Protein AF-A0A1T5J3M2-F1 (afdb_monomer_lite)

Radius of gyration: 38.55 Å; chains: 1; bounding box: 74×63×92 Å

Secondary structure (DSSP, 8-state):
----HHHHHHHHHHHHHHHHHH-----TT-TTHHHHHHHHHHHHHHHHHHHHHHHHHHHHHHHHS-SS---SSTTHHHHHHHHHHHHHHHHHHHHHHHHHHHHHHHHHHHHHHHHHHHHHHHHHHHHHHHH-EE-TTSEEEEEEES--GGGGTT-SSEEEEETTEEEEEEEE-

Sequence (173 aa):
MTMTDKERLELRTYCASLLKQYGFQFNTTDPVLPAIYIIHREMQQCNETNRMIAQRIDEATSRIRPKVFHFNREGEAWKFQLAIAMKWILCGGLIMVAISIGIWYWSIFSDVDRAQTIINTHDNLSQMAAHAKRNRDGSYFIDLSEARGDSVQHFREYVRIDKKTIRIFLGRD

Structure (mmCIF, N/CA/C/O backbone):
data_AF-A0A1T5J3M2-F1
#
_entry.id   AF-A0A1T5J3M2-F1
#
loop_
_atom_site.group_PDB
_atom_site.id
_atom_site.type_symbol
_atom_site.label_atom_id
_atom_site.label_alt_id
_atom_site.label_comp_id
_atom_site.label_asym_id
_atom_site.label_entity_id
_atom_site.label_seq_id
_atom_site.pdbx_PDB_ins_code
_atom_site.Cartn_x
_atom_site.Cartn_y
_atom_site.Cartn_z
_atom_site.occupancy
_atom_site.B_iso_or_equiv
_atom_site.auth_seq_id
_atom_site.auth_comp_id
_atom_site.auth_asym_id
_atom_site.auth_atom_id
_atom_site.pdbx_PDB_model_num
ATOM 1 N N . MET A 1 1 ? -24.084 -37.068 -0.287 1.00 46.41 1 MET A N 1
ATOM 2 C CA . MET A 1 1 ? -24.417 -36.391 0.984 1.00 46.41 1 MET A CA 1
ATOM 3 C C . MET A 1 1 ? -25.877 -35.964 0.890 1.00 46.41 1 MET A C 1
ATOM 5 O O . MET A 1 1 ? -26.200 -35.144 0.042 1.00 46.41 1 MET A O 1
ATOM 9 N N . THR A 1 2 ? -26.785 -36.623 1.607 1.00 56.62 2 THR A N 1
ATOM 10 C CA . THR A 1 2 ? -28.235 -36.365 1.538 1.00 56.62 2 THR A CA 1
ATOM 11 C C . THR A 1 2 ? -28.600 -35.198 2.456 1.00 56.62 2 THR A C 1
ATOM 13 O O . THR A 1 2 ? -28.463 -35.326 3.667 1.00 56.62 2 THR A O 1
ATOM 16 N N . MET A 1 3 ? -29.036 -34.071 1.878 1.00 66.56 3 MET A N 1
ATOM 17 C CA . MET A 1 3 ? -29.553 -32.901 2.611 1.00 66.56 3 MET A CA 1
ATOM 18 C C . MET A 1 3 ? -30.713 -33.279 3.538 1.00 66.56 3 MET A C 1
ATOM 20 O O . MET A 1 3 ? -31.580 -34.068 3.151 1.00 66.56 3 MET A O 1
ATOM 24 N N . THR A 1 4 ? -30.751 -32.667 4.720 1.00 80.38 4 THR A N 1
ATOM 25 C CA . THR A 1 4 ? -31.850 -32.809 5.684 1.00 80.38 4 THR A CA 1
ATOM 26 C C . THR A 1 4 ? -33.101 -32.052 5.222 1.00 80.38 4 THR A C 1
ATOM 28 O O . THR A 1 4 ? -33.027 -31.105 4.436 1.00 80.38 4 THR A O 1
ATOM 31 N N . ASP A 1 5 ? -34.280 -32.436 5.721 1.00 78.50 5 ASP A N 1
ATOM 32 C CA . ASP A 1 5 ? -35.540 -31.781 5.331 1.00 78.50 5 ASP A CA 1
ATOM 33 C C . ASP A 1 5 ? -35.606 -30.300 5.743 1.00 78.50 5 ASP A C 1
ATOM 35 O O . ASP A 1 5 ? -36.238 -29.495 5.056 1.00 78.50 5 ASP A O 1
ATOM 39 N N . LYS A 1 6 ? -34.888 -29.916 6.808 1.00 80.75 6 LYS A N 1
ATOM 40 C CA . LYS A 1 6 ? -34.733 -28.512 7.219 1.00 80.75 6 LYS A CA 1
ATOM 41 C C . LYS A 1 6 ? -33.932 -27.713 6.191 1.00 80.75 6 LYS A C 1
ATOM 43 O O . LYS A 1 6 ? -34.398 -26.678 5.727 1.00 80.75 6 LYS A O 1
ATOM 48 N N . GLU A 1 7 ? -32.789 -28.237 5.756 1.00 74.00 7 GLU A N 1
ATOM 49 C CA . GLU A 1 7 ? -31.938 -27.581 4.754 1.00 74.00 7 GLU A CA 1
ATOM 50 C C . GLU A 1 7 ? -32.646 -27.440 3.402 1.00 74.00 7 GLU A C 1
ATOM 52 O O . GLU A 1 7 ? -32.476 -26.438 2.714 1.00 74.00 7 GLU A O 1
ATOM 57 N N . ARG A 1 8 ? -33.502 -28.401 3.023 1.00 74.62 8 ARG A N 1
ATOM 58 C CA . ARG A 1 8 ? -34.322 -28.299 1.801 1.00 74.62 8 ARG A CA 1
ATOM 59 C C . ARG A 1 8 ? -35.348 -27.169 1.873 1.00 74.62 8 ARG A C 1
ATOM 61 O O . ARG A 1 8 ? -35.592 -26.502 0.866 1.00 74.62 8 ARG A O 1
ATOM 68 N N . LEU A 1 9 ? -35.968 -26.964 3.035 1.00 81.56 9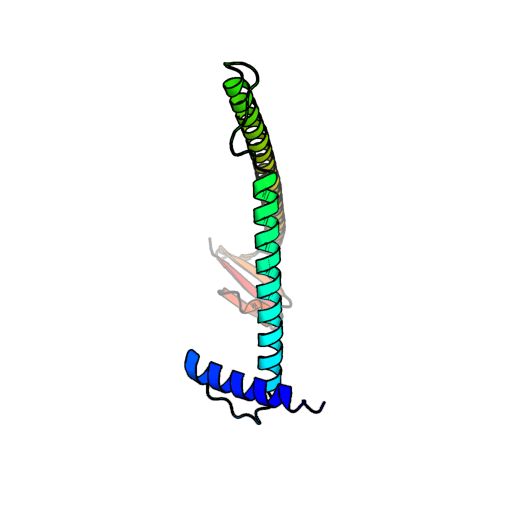 LEU A N 1
ATOM 69 C CA . LEU A 1 9 ? -36.918 -25.872 3.251 1.00 81.56 9 LEU A CA 1
ATOM 70 C C . LEU A 1 9 ? -36.211 -24.510 3.216 1.00 81.56 9 LEU A C 1
ATOM 72 O O . LEU A 1 9 ? -36.698 -23.571 2.580 1.00 81.56 9 LEU A O 1
ATOM 76 N N . GLU A 1 10 ? -35.043 -24.417 3.844 1.00 81.31 10 GLU A N 1
ATOM 77 C CA . GLU A 1 10 ? -34.218 -23.208 3.825 1.00 81.31 10 GLU A CA 1
ATOM 78 C C . GLU A 1 10 ? -33.724 -22.883 2.409 1.00 81.31 10 GLU A C 1
ATOM 80 O O . GLU A 1 10 ? -33.848 -21.742 1.969 1.00 81.31 10 GLU A O 1
ATOM 85 N N . LEU A 1 11 ? -33.282 -23.888 1.643 1.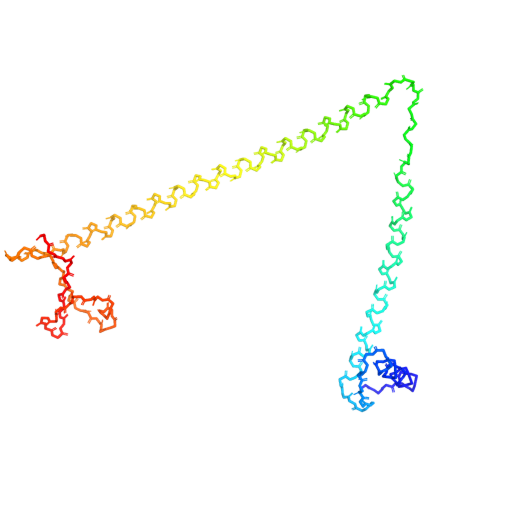00 79.12 11 LEU A N 1
ATOM 86 C CA . LEU A 1 11 ? -32.872 -23.729 0.245 1.00 79.12 11 LEU A CA 1
ATOM 87 C C . LEU A 1 11 ? -34.015 -23.183 -0.625 1.00 79.12 11 LEU A C 1
ATOM 89 O O . LEU A 1 11 ? -33.813 -22.271 -1.426 1.00 79.12 11 LEU A O 1
ATOM 93 N N . ARG A 1 12 ? -35.236 -23.708 -0.454 1.00 78.44 12 ARG A N 1
ATOM 94 C CA . ARG A 1 12 ? -36.432 -23.210 -1.158 1.00 78.44 12 ARG A CA 1
ATOM 95 C C . ARG A 1 12 ? -36.735 -21.758 -0.803 1.00 78.44 12 ARG A C 1
ATOM 97 O O . ARG A 1 12 ? -37.051 -20.962 -1.685 1.00 78.44 12 ARG A O 1
ATOM 104 N N . THR A 1 13 ? -36.602 -21.410 0.472 1.00 81.44 13 THR A N 1
ATOM 105 C CA . THR A 1 13 ? -36.805 -20.041 0.961 1.00 81.44 13 THR A CA 1
ATOM 106 C C . THR A 1 13 ? -35.743 -19.095 0.394 1.00 81.44 13 THR A C 1
ATOM 108 O O . THR A 1 13 ? -36.067 -17.995 -0.052 1.00 81.44 13 THR A O 1
ATOM 111 N N . TYR A 1 14 ? -34.492 -19.549 0.314 1.00 79.56 14 TYR A N 1
ATOM 112 C CA . TYR A 1 14 ? -33.395 -18.817 -0.310 1.00 79.56 14 TYR A CA 1
ATOM 113 C C . TYR A 1 14 ? -33.635 -18.578 -1.808 1.00 79.56 14 TYR A C 1
ATOM 115 O O . TYR A 1 14 ? -33.488 -17.451 -2.277 1.00 79.56 14 TYR A O 1
ATOM 123 N N . CYS A 1 15 ? -34.114 -19.583 -2.550 1.00 75.00 15 CYS A N 1
ATOM 124 C CA . CYS A 1 15 ? -34.497 -19.423 -3.959 1.00 75.00 15 CYS A CA 1
ATOM 125 C C . CYS A 1 15 ? -35.607 -18.385 -4.146 1.00 75.00 15 CYS A C 1
ATOM 127 O O . CYS A 1 15 ? -35.523 -17.539 -5.034 1.00 75.00 15 CYS A O 1
ATOM 129 N N . ALA A 1 16 ? -36.637 -18.427 -3.295 1.00 79.50 16 ALA A N 1
ATOM 130 C CA . ALA A 1 16 ? -37.721 -17.449 -3.324 1.00 79.50 16 ALA A CA 1
ATOM 131 C C . ALA A 1 16 ? -37.215 -16.027 -3.018 1.00 79.50 16 ALA A C 1
ATOM 133 O O . ALA A 1 16 ? -37.666 -15.062 -3.635 1.00 79.50 16 ALA A O 1
ATOM 134 N N . SER A 1 17 ? -36.243 -15.894 -2.108 1.00 81.56 17 SER A N 1
ATOM 135 C CA . SER A 1 17 ? -35.578 -14.621 -1.811 1.00 81.56 17 SER A CA 1
ATOM 136 C C . SER A 1 17 ? -34.776 -14.096 -3.003 1.00 81.56 17 SER A C 1
ATOM 138 O O . SER A 1 17 ? -34.913 -12.926 -3.356 1.00 81.56 17 SER A O 1
ATOM 140 N N . LEU A 1 18 ? -33.981 -14.952 -3.653 1.00 79.00 18 LEU A N 1
ATOM 141 C CA . LEU A 1 18 ? -33.198 -14.587 -4.836 1.00 79.00 18 LEU A CA 1
ATOM 142 C C . LEU A 1 18 ? -34.088 -14.124 -5.993 1.00 79.00 18 LEU A C 1
ATOM 144 O O . LEU A 1 18 ? -33.790 -13.112 -6.628 1.00 79.00 18 LEU A O 1
ATOM 148 N N . LEU A 1 19 ? -35.214 -14.807 -6.209 1.00 79.38 19 LEU A N 1
ATOM 149 C CA . LEU A 1 19 ? -36.203 -14.408 -7.205 1.00 79.38 19 LEU A CA 1
ATOM 150 C C . LEU A 1 19 ? -36.809 -13.040 -6.874 1.00 79.38 19 LEU A C 1
ATOM 152 O O . LEU A 1 19 ? -36.886 -12.172 -7.738 1.00 79.38 19 LEU A O 1
ATOM 156 N N . LYS A 1 20 ? -37.207 -12.824 -5.615 1.00 80.81 20 LYS A N 1
ATOM 157 C CA . LYS A 1 20 ? -37.847 -11.575 -5.181 1.00 80.81 20 LYS A CA 1
ATOM 158 C C . LYS A 1 20 ? -36.901 -10.371 -5.219 1.00 80.81 20 LYS A C 1
ATOM 160 O O . LYS A 1 20 ? -37.341 -9.276 -5.550 1.00 80.81 20 LYS A O 1
ATOM 165 N N . GLN A 1 21 ? -35.642 -10.548 -4.822 1.00 81.88 21 GLN A N 1
ATOM 166 C CA . GLN A 1 21 ? -34.689 -9.443 -4.666 1.00 81.88 21 GLN A CA 1
ATOM 167 C C . GLN A 1 21 ? -33.886 -9.155 -5.935 1.00 81.88 21 GLN A C 1
ATOM 169 O O . GLN A 1 21 ? -33.582 -7.997 -6.204 1.00 81.88 21 GLN A O 1
ATOM 174 N N . TYR A 1 22 ? -33.547 -10.189 -6.706 1.00 80.69 22 TYR A N 1
ATOM 175 C CA . TYR A 1 22 ? -32.607 -10.079 -7.823 1.00 80.69 22 TYR A CA 1
ATOM 176 C C . TYR A 1 22 ? -33.175 -10.588 -9.154 1.00 80.69 22 TYR A C 1
ATOM 178 O O . TYR A 1 22 ? -32.506 -10.485 -10.176 1.00 80.69 22 TYR A O 1
ATOM 186 N N . GLY A 1 23 ? -34.395 -11.139 -9.165 1.00 77.81 23 GLY A N 1
ATOM 187 C CA . GLY A 1 23 ? -35.027 -11.670 -10.376 1.00 77.81 23 GLY A CA 1
ATOM 188 C C . GLY A 1 23 ? -34.444 -13.001 -10.863 1.00 77.81 23 GLY A C 1
ATOM 189 O O . GLY A 1 23 ? -34.791 -13.449 -11.953 1.00 77.81 23 GLY A O 1
ATOM 190 N N . PHE A 1 24 ? -33.575 -13.653 -10.083 1.00 79.56 24 PHE A N 1
ATOM 191 C CA . PHE A 1 24 ? -32.989 -14.936 -10.469 1.00 79.56 24 PHE A CA 1
ATOM 192 C C . PHE A 1 24 ? -33.939 -16.095 -10.172 1.00 79.56 24 PHE A C 1
ATOM 194 O O . PHE A 1 24 ? -34.315 -16.330 -9.023 1.00 79.56 24 PHE A O 1
ATOM 201 N N . GLN A 1 25 ? -34.285 -16.860 -11.207 1.00 75.88 25 GLN A N 1
ATOM 202 C CA . GLN A 1 25 ? -35.076 -18.077 -11.076 1.00 75.88 25 GLN A CA 1
ATOM 203 C C . GLN A 1 25 ? -34.168 -19.303 -11.180 1.00 75.88 25 GLN A C 1
ATOM 205 O O . GLN A 1 25 ? -33.686 -19.641 -12.257 1.00 75.88 25 GLN A O 1
ATOM 210 N N . PHE A 1 26 ? -33.969 -19.988 -10.056 1.00 73.12 26 PHE A N 1
ATOM 211 C CA . PHE A 1 26 ? -33.267 -21.269 -10.012 1.00 73.12 26 PHE A CA 1
ATOM 212 C C . PHE A 1 26 ? -34.259 -22.415 -9.841 1.00 73.12 26 PHE A C 1
ATOM 214 O O . PHE A 1 26 ? -35.227 -22.310 -9.085 1.00 73.12 26 PHE A O 1
ATOM 221 N N . ASN A 1 27 ? -34.007 -23.530 -10.526 1.00 70.62 27 ASN A N 1
ATOM 222 C CA . ASN A 1 27 ? -34.734 -24.764 -10.264 1.00 70.62 27 ASN A CA 1
ATOM 223 C C . ASN A 1 27 ? -34.164 -25.419 -8.996 1.00 70.62 27 ASN A C 1
ATOM 225 O O . ASN A 1 27 ? -32.954 -25.523 -8.829 1.00 70.62 27 ASN A O 1
ATOM 229 N N . THR A 1 28 ? -35.027 -25.908 -8.107 1.00 66.62 28 THR A N 1
ATOM 230 C CA . THR A 1 28 ? -34.619 -26.563 -6.852 1.00 66.62 28 THR A CA 1
ATOM 231 C C . THR A 1 28 ? -33.814 -27.854 -7.042 1.00 66.62 28 THR A C 1
ATOM 233 O O . THR A 1 28 ? -33.243 -28.356 -6.079 1.00 66.62 28 THR A O 1
ATOM 236 N N . THR A 1 29 ? -33.775 -28.404 -8.259 1.00 70.81 29 THR A N 1
ATOM 237 C CA . THR A 1 29 ? -32.957 -29.570 -8.635 1.00 70.81 29 THR A CA 1
ATOM 238 C C . THR A 1 29 ? -31.625 -29.196 -9.285 1.00 70.81 29 THR A C 1
ATOM 240 O O . THR A 1 29 ? -30.894 -30.088 -9.711 1.00 70.81 29 THR A O 1
ATOM 243 N N . ASP A 1 30 ? -31.317 -27.904 -9.413 1.00 74.12 30 ASP A N 1
ATOM 244 C CA . ASP A 1 30 ? -30.066 -27.443 -10.006 1.00 74.12 30 ASP A CA 1
ATOM 245 C C . ASP A 1 30 ? -28.873 -27.851 -9.116 1.00 74.12 30 ASP A C 1
ATOM 247 O O . ASP A 1 30 ? -28.868 -27.537 -7.919 1.00 74.12 30 ASP A O 1
ATOM 251 N N . PRO A 1 31 ? -27.858 -28.552 -9.659 1.00 75.88 31 PRO A N 1
ATOM 252 C CA . PRO A 1 31 ? -26.703 -29.006 -8.886 1.00 75.88 31 PRO A CA 1
ATOM 253 C C . PRO A 1 31 ? -25.855 -27.862 -8.308 1.00 75.88 31 PRO A C 1
ATOM 255 O O . PRO A 1 31 ? -25.111 -28.087 -7.354 1.00 75.88 31 PRO A O 1
ATOM 258 N N . VAL A 1 32 ? -25.956 -26.644 -8.848 1.00 77.50 32 VAL A N 1
ATOM 259 C CA . VAL A 1 32 ? -25.162 -25.483 -8.411 1.00 77.50 32 VAL A CA 1
ATOM 260 C C . VAL A 1 32 ? -25.790 -24.791 -7.193 1.00 77.50 32 VAL A C 1
ATOM 262 O O . VAL A 1 32 ? -25.096 -24.196 -6.365 1.00 77.50 32 VAL A O 1
ATOM 265 N N . LEU A 1 33 ? -27.107 -24.908 -7.033 1.00 77.56 33 LEU A N 1
ATOM 266 C CA . LEU A 1 33 ? -27.882 -24.183 -6.032 1.00 77.56 33 LEU A CA 1
ATOM 267 C C . LEU A 1 33 ? -27.503 -24.515 -4.567 1.00 77.56 33 LEU A C 1
ATOM 269 O O . LEU A 1 33 ? -27.368 -23.576 -3.776 1.00 77.56 33 LEU A O 1
ATOM 273 N N . PRO A 1 34 ? -27.255 -25.784 -4.175 1.00 76.38 34 PRO A N 1
ATOM 274 C CA . PRO A 1 34 ? -26.749 -26.111 -2.840 1.00 76.38 34 PRO A CA 1
ATOM 275 C C . PRO A 1 34 ? -25.409 -25.443 -2.514 1.00 76.38 34 PRO A C 1
ATOM 277 O O . PRO A 1 34 ? -25.213 -24.979 -1.394 1.00 76.38 34 PRO A O 1
ATOM 280 N N . ALA A 1 35 ? -24.495 -25.365 -3.487 1.00 78.75 35 ALA A N 1
ATOM 281 C CA . ALA A 1 35 ? -23.184 -24.750 -3.291 1.00 78.75 35 ALA A CA 1
ATOM 282 C C . ALA A 1 35 ? -23.304 -23.234 -3.081 1.00 78.75 35 ALA A C 1
ATOM 284 O O . ALA A 1 35 ? -22.704 -22.693 -2.153 1.00 78.75 35 ALA A O 1
ATOM 285 N N . ILE A 1 36 ? -24.138 -22.560 -3.882 1.00 79.69 36 ILE A N 1
ATOM 286 C CA . ILE A 1 36 ? -24.413 -21.123 -3.730 1.00 79.69 36 ILE A CA 1
ATOM 287 C C . ILE A 1 36 ? -25.043 -20.831 -2.362 1.00 79.69 36 ILE A C 1
ATOM 289 O O . ILE A 1 36 ? -24.640 -19.881 -1.693 1.00 79.69 36 ILE A O 1
ATOM 293 N N . TYR A 1 37 ? -25.987 -21.662 -1.911 1.00 80.25 37 TYR A N 1
ATOM 294 C CA . TYR A 1 37 ? -26.609 -21.514 -0.594 1.00 80.25 37 TYR A CA 1
ATOM 295 C C . TYR A 1 37 ? -25.602 -21.643 0.555 1.00 80.25 37 TYR A C 1
ATOM 297 O O . TYR A 1 37 ? -25.602 -20.813 1.463 1.00 80.25 37 TYR A O 1
ATOM 305 N N . ILE A 1 38 ? -24.709 -22.637 0.499 1.00 81.12 38 ILE A N 1
ATOM 306 C CA . ILE A 1 38 ? -23.662 -22.822 1.516 1.00 81.12 38 ILE A CA 1
ATOM 307 C C . ILE A 1 38 ? -22.733 -21.604 1.552 1.00 81.12 38 ILE A C 1
ATOM 309 O O . ILE A 1 38 ? -22.492 -21.061 2.627 1.00 81.12 38 ILE A O 1
ATOM 313 N N . ILE A 1 39 ? -22.272 -21.129 0.390 1.00 80.00 39 ILE A N 1
ATOM 314 C CA . ILE A 1 39 ? -21.418 -19.936 0.295 1.00 80.00 39 ILE A CA 1
ATOM 315 C C . ILE A 1 39 ? -22.133 -18.714 0.878 1.00 80.00 39 ILE A C 1
ATOM 317 O O . ILE A 1 39 ? -21.541 -17.959 1.646 1.00 80.00 39 ILE A O 1
ATOM 321 N N . HIS A 1 40 ? -23.412 -18.523 0.552 1.00 81.88 40 HIS A N 1
ATOM 322 C CA . HIS A 1 40 ? -24.191 -17.406 1.073 1.00 81.88 40 HIS A CA 1
ATOM 323 C C . HIS A 1 40 ? -24.339 -17.461 2.598 1.00 81.88 40 HIS A C 1
ATOM 325 O O . HIS A 1 40 ? -24.154 -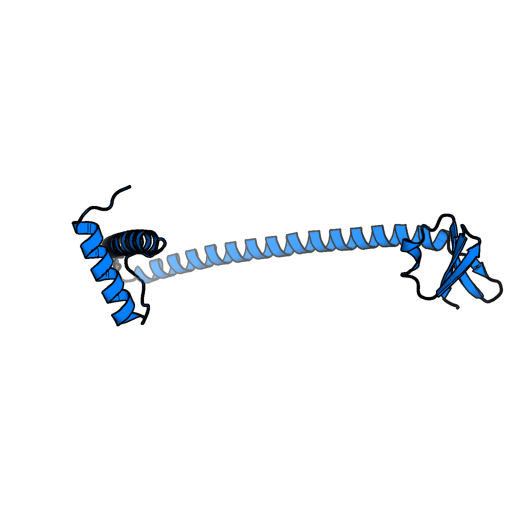16.442 3.264 1.00 81.88 40 HIS A O 1
ATOM 331 N N . ARG A 1 41 ? -24.626 -18.643 3.153 1.00 83.12 41 ARG A N 1
ATOM 332 C CA . ARG A 1 41 ? -24.758 -18.851 4.599 1.00 83.12 41 ARG A CA 1
ATOM 333 C C . ARG A 1 41 ? -23.449 -18.554 5.333 1.00 83.12 41 ARG A C 1
ATOM 335 O O . ARG A 1 41 ? -23.455 -17.811 6.311 1.00 83.12 41 ARG A O 1
ATOM 342 N N . GLU A 1 42 ? -22.329 -19.072 4.832 1.00 82.62 42 GLU A N 1
ATOM 343 C CA . GLU A 1 42 ? -20.994 -18.794 5.385 1.00 82.62 42 GLU A CA 1
ATOM 344 C C . GLU A 1 42 ? -20.648 -17.301 5.295 1.00 82.62 42 GLU A C 1
ATOM 346 O O . GLU A 1 42 ? -20.129 -16.708 6.241 1.00 82.62 42 GLU A O 1
ATOM 351 N N . MET A 1 43 ? -20.999 -16.649 4.183 1.00 80.81 43 MET A N 1
ATOM 352 C CA . MET A 1 43 ? -20.773 -15.216 4.003 1.00 80.81 43 MET A CA 1
ATOM 353 C C . MET A 1 43 ? -21.611 -14.369 4.972 1.00 80.81 43 MET A C 1
ATOM 355 O O . MET A 1 43 ? -21.105 -13.386 5.514 1.00 80.81 43 MET A O 1
ATOM 359 N N . GLN A 1 44 ? -22.868 -14.745 5.231 1.00 83.75 44 GLN A N 1
ATOM 360 C CA . GLN A 1 44 ? -23.705 -14.085 6.238 1.00 83.75 44 GLN A CA 1
ATOM 361 C C . GLN A 1 44 ? -23.112 -14.232 7.641 1.00 83.75 44 GLN A C 1
ATOM 363 O O . GLN A 1 44 ? -22.933 -13.228 8.331 1.00 83.75 44 GLN A O 1
ATOM 368 N N . GLN A 1 45 ? -22.717 -15.446 8.027 1.00 86.00 45 GLN A N 1
ATOM 369 C CA . GLN A 1 45 ? -22.100 -15.705 9.327 1.00 86.00 45 GLN A CA 1
ATOM 370 C C . GLN A 1 45 ? -20.774 -14.942 9.500 1.00 86.00 45 GLN A C 1
ATOM 372 O O . GLN A 1 45 ? -20.499 -14.376 10.564 1.00 86.00 45 GLN A O 1
ATOM 377 N N . CYS A 1 46 ? -19.961 -14.863 8.443 1.00 84.62 46 CYS A N 1
ATOM 378 C CA . CYS A 1 46 ? -18.730 -14.077 8.434 1.00 84.62 46 CYS A CA 1
ATOM 379 C C . CYS A 1 46 ? -19.016 -12.575 8.594 1.00 84.62 46 CYS A C 1
ATOM 381 O O . CYS A 1 46 ? -18.379 -11.908 9.411 1.00 84.62 46 CYS A O 1
ATOM 383 N N . ASN A 1 47 ? -20.014 -12.042 7.885 1.00 85.31 47 ASN A N 1
ATOM 384 C CA . ASN A 1 47 ? -20.407 -10.636 7.997 1.00 85.31 47 ASN A CA 1
ATOM 385 C C . ASN A 1 47 ? -20.921 -10.278 9.397 1.00 85.31 47 ASN A C 1
ATOM 387 O O . ASN A 1 47 ? -20.554 -9.232 9.934 1.00 85.31 47 ASN A O 1
ATOM 391 N N . GLU A 1 48 ? -21.731 -11.138 10.015 1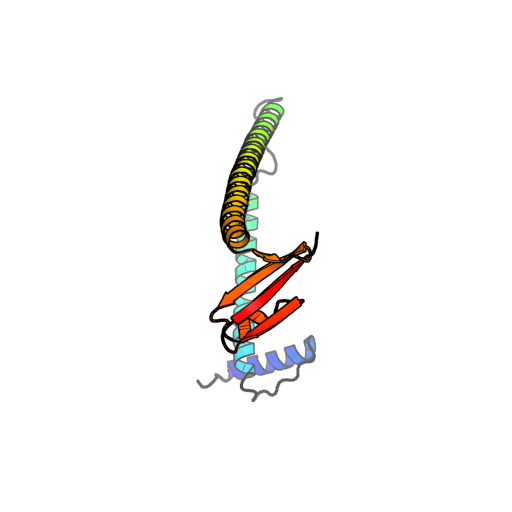.00 87.50 48 GLU A N 1
ATOM 392 C CA . GLU A 1 48 ? -22.191 -10.947 11.395 1.00 87.50 48 GLU A CA 1
ATOM 393 C C . GLU A 1 48 ? -21.026 -10.963 12.386 1.00 87.50 48 GLU A C 1
ATOM 395 O O . GLU A 1 48 ? -20.926 -10.091 13.253 1.00 87.50 48 GLU A O 1
ATOM 400 N N . THR A 1 49 ? -20.093 -11.900 12.209 1.00 83.12 49 THR A N 1
ATOM 401 C CA . THR A 1 49 ? -18.880 -11.994 13.029 1.00 83.12 49 THR A CA 1
ATOM 402 C C . THR A 1 49 ? -18.018 -10.740 12.892 1.00 83.12 49 THR A C 1
ATOM 404 O O . THR A 1 49 ? -17.626 -10.145 13.896 1.00 83.12 49 THR A O 1
ATOM 407 N N . ASN A 1 50 ? -17.790 -10.271 11.665 1.00 82.94 50 ASN A N 1
ATOM 408 C CA . ASN A 1 50 ? -17.037 -9.047 11.400 1.00 82.94 50 ASN A CA 1
ATOM 409 C C . ASN A 1 50 ? -17.712 -7.818 12.013 1.00 82.94 50 ASN A C 1
ATOM 411 O O . ASN A 1 50 ? -17.032 -6.963 12.579 1.00 82.94 50 ASN A O 1
ATOM 415 N N . ARG A 1 51 ? -19.046 -7.740 11.965 1.00 86.81 51 ARG A N 1
ATOM 416 C CA . ARG A 1 51 ? -19.800 -6.650 12.594 1.00 86.81 51 ARG A CA 1
ATOM 417 C C . ARG A 1 51 ? -19.648 -6.659 14.115 1.00 86.81 51 ARG A C 1
ATOM 419 O O . ARG A 1 51 ? -19.442 -5.599 14.701 1.00 86.81 51 ARG A O 1
ATOM 426 N N . MET A 1 52 ? -19.687 -7.832 14.745 1.00 88.31 52 MET A N 1
ATOM 427 C CA . MET A 1 52 ? -19.434 -7.969 16.184 1.00 88.31 52 MET A CA 1
ATOM 428 C C . MET A 1 52 ? -17.995 -7.592 16.558 1.00 88.31 52 MET A C 1
ATOM 430 O O . MET A 1 52 ? -17.777 -6.923 17.568 1.00 88.31 52 MET A O 1
ATOM 434 N N . ILE A 1 53 ? -17.009 -7.982 15.745 1.00 85.75 53 ILE A N 1
ATOM 435 C CA . ILE A 1 53 ? -15.604 -7.602 15.950 1.00 85.75 53 ILE A CA 1
ATOM 436 C C . ILE A 1 53 ? -15.443 -6.084 15.834 1.00 85.75 53 ILE A C 1
ATOM 438 O O . ILE A 1 53 ? -14.858 -5.472 16.725 1.00 85.75 53 ILE A O 1
ATOM 442 N N . ALA A 1 54 ? -16.004 -5.466 14.793 1.00 84.38 54 ALA A N 1
ATOM 443 C CA . ALA A 1 54 ? -15.958 -4.019 14.599 1.00 84.38 54 ALA A CA 1
ATOM 444 C C . ALA A 1 54 ? -16.579 -3.267 15.786 1.00 84.38 54 ALA A C 1
ATOM 446 O O . ALA A 1 54 ? -15.965 -2.346 16.313 1.00 84.38 54 ALA A O 1
ATOM 447 N N . GLN A 1 55 ? -17.735 -3.719 16.284 1.00 87.94 55 GLN A N 1
ATOM 448 C CA . GLN A 1 55 ? -18.366 -3.141 17.475 1.00 87.94 55 GLN A CA 1
ATOM 449 C C . GLN A 1 55 ? -17.482 -3.249 18.722 1.00 87.94 55 GLN A C 1
ATOM 451 O O . GLN A 1 55 ? -17.359 -2.281 19.469 1.00 87.94 55 GLN A O 1
ATOM 456 N N . ARG A 1 56 ? -16.825 -4.396 18.943 1.00 83.94 56 ARG A N 1
ATOM 457 C CA . ARG A 1 56 ? -15.893 -4.562 20.071 1.00 83.94 56 ARG A CA 1
ATOM 458 C C . ARG A 1 56 ? -14.653 -3.683 19.934 1.00 83.94 56 ARG A C 1
ATOM 460 O O . ARG A 1 56 ? -14.174 -3.160 20.937 1.00 83.94 56 ARG A O 1
ATOM 467 N N . ILE A 1 57 ? -14.138 -3.515 18.716 1.00 83.69 57 ILE A N 1
ATOM 468 C CA . ILE A 1 57 ? -13.017 -2.611 18.435 1.00 83.69 57 ILE A CA 1
ATOM 469 C C . ILE A 1 57 ? -13.431 -1.164 18.698 1.00 83.69 57 ILE A C 1
ATOM 471 O O . ILE A 1 57 ? -12.687 -0.447 19.363 1.00 83.69 57 ILE A O 1
ATOM 475 N N . ASP A 1 58 ? -14.608 -0.738 18.245 1.00 81.81 58 ASP A N 1
ATOM 476 C CA . ASP A 1 58 ? -15.122 0.611 18.495 1.00 81.81 58 ASP A CA 1
ATOM 477 C C . ASP A 1 58 ? -15.327 0.863 19.991 1.00 81.81 58 ASP A C 1
ATOM 479 O O . ASP A 1 58 ? -14.904 1.898 20.513 1.00 81.81 58 ASP A O 1
ATOM 483 N N . GLU A 1 59 ? -15.894 -0.104 20.715 1.00 84.69 59 GLU A N 1
ATOM 484 C CA . GLU A 1 59 ? -16.080 0.001 22.160 1.00 84.69 59 GLU A CA 1
ATOM 485 C C . GLU A 1 59 ? -14.731 0.082 22.893 1.00 84.69 59 GLU A C 1
ATOM 487 O O . GLU A 1 59 ? -14.524 0.979 23.715 1.00 84.69 59 GLU A O 1
ATOM 492 N N . ALA A 1 60 ? -13.768 -0.779 22.556 1.00 80.44 60 ALA A N 1
ATOM 493 C CA . ALA A 1 60 ? -12.421 -0.735 23.125 1.00 80.44 60 ALA A CA 1
ATOM 494 C C . ALA A 1 60 ? -11.700 0.583 22.795 1.00 80.44 60 ALA A C 1
ATOM 496 O O . ALA A 1 60 ? -11.106 1.213 23.671 1.00 80.44 60 ALA A O 1
ATOM 497 N N . THR A 1 61 ? -11.810 1.057 21.555 1.00 75.69 61 THR A N 1
ATOM 498 C CA . THR A 1 61 ? -11.208 2.319 21.106 1.00 75.69 61 THR A CA 1
ATOM 499 C C . THR A 1 61 ? -11.829 3.516 21.821 1.00 75.69 61 THR A C 1
ATOM 501 O O . THR A 1 61 ? -11.119 4.462 22.164 1.00 75.69 61 THR A O 1
ATOM 504 N N . SER A 1 62 ? -13.132 3.472 22.112 1.00 71.81 62 SER A N 1
ATOM 505 C CA . SER A 1 62 ? -13.820 4.518 22.876 1.00 71.81 62 SER A CA 1
ATOM 506 C C . SER A 1 62 ? -13.326 4.626 24.323 1.00 71.81 62 SER A C 1
ATOM 508 O O . SER A 1 62 ? -13.312 5.724 24.874 1.00 71.81 62 SER A O 1
ATOM 510 N N . ARG A 1 63 ? -12.858 3.516 24.916 1.00 71.88 63 ARG A N 1
ATOM 511 C CA . ARG A 1 63 ? -12.245 3.493 26.256 1.00 71.88 63 ARG A CA 1
ATOM 512 C C . ARG A 1 63 ? -10.790 3.971 26.244 1.00 71.88 63 ARG A C 1
ATOM 514 O O . ARG A 1 63 ? -10.331 4.533 27.231 1.00 71.88 63 ARG A O 1
ATOM 521 N N . ILE A 1 64 ? -10.071 3.757 25.140 1.00 70.19 64 ILE A N 1
ATOM 522 C CA . ILE A 1 64 ? -8.646 4.110 24.998 1.00 70.19 64 ILE A CA 1
ATOM 523 C C . ILE A 1 64 ? -8.451 5.557 24.530 1.00 70.19 64 ILE A C 1
ATOM 525 O O . ILE A 1 64 ? -7.418 6.154 24.822 1.00 70.19 64 ILE A O 1
ATOM 529 N N . ARG A 1 65 ? -9.412 6.149 23.811 1.00 54.69 65 ARG A N 1
ATOM 530 C CA . ARG A 1 65 ? -9.361 7.562 23.412 1.00 54.69 65 ARG A CA 1
ATOM 531 C C . ARG A 1 65 ? -9.905 8.454 24.533 1.00 54.69 65 ARG A C 1
ATOM 533 O O . ARG A 1 65 ? -11.123 8.624 24.609 1.00 54.69 65 ARG A O 1
ATOM 540 N N . PRO A 1 66 ? -9.062 9.112 25.352 1.00 57.66 66 PRO A N 1
ATOM 541 C CA . PRO A 1 66 ? -9.548 10.230 26.143 1.00 57.66 66 PRO A CA 1
ATOM 542 C C . PRO A 1 66 ? -10.040 11.312 25.172 1.00 57.66 66 PRO A C 1
ATOM 544 O O . PRO A 1 66 ? -9.264 11.879 24.406 1.00 57.66 66 PRO A O 1
ATOM 547 N N . LYS A 1 67 ? -11.350 11.590 25.181 1.00 59.19 67 LYS A N 1
ATOM 548 C CA . LYS A 1 67 ? -11.946 12.708 24.425 1.00 59.19 67 LYS A CA 1
ATOM 549 C C . LYS A 1 67 ? -11.473 14.071 24.946 1.00 59.19 67 LYS A C 1
ATOM 551 O O . LYS A 1 67 ? -11.639 15.070 24.255 1.00 59.19 67 LYS A O 1
ATOM 556 N N . VAL A 1 68 ? -10.886 14.109 26.146 1.00 61.56 68 VAL A N 1
ATOM 557 C CA . VAL A 1 68 ? -10.403 15.321 26.808 1.00 61.56 68 VAL A CA 1
ATOM 558 C C . VAL A 1 68 ? -9.108 14.993 27.551 1.00 61.56 68 VAL A C 1
ATOM 560 O O . VAL A 1 68 ? -9.091 14.115 28.410 1.00 61.56 68 VAL A O 1
ATOM 563 N N . PHE A 1 69 ? -8.020 15.686 27.218 1.00 65.31 69 PHE A N 1
ATOM 564 C CA . PHE A 1 69 ? -6.795 15.653 28.016 1.00 65.31 69 PHE A CA 1
ATOM 565 C C . PHE A 1 69 ? -6.981 16.590 29.211 1.00 65.31 69 PHE A C 1
ATOM 567 O O . PHE A 1 69 ? -7.239 17.780 29.031 1.00 65.31 69 PHE A O 1
ATOM 574 N N . HIS A 1 70 ? -6.895 16.059 30.428 1.00 66.81 70 HIS A N 1
ATOM 575 C CA . HIS A 1 70 ? -6.888 16.872 31.641 1.00 66.81 70 HIS A CA 1
ATOM 576 C C . HIS A 1 70 ? -5.442 17.229 31.980 1.00 66.81 70 HIS A C 1
ATOM 578 O O . HIS A 1 70 ? -4.627 16.354 32.267 1.00 66.81 70 HIS A O 1
ATOM 584 N N . PHE A 1 71 ? -5.119 18.517 31.891 1.00 72.69 71 PHE A N 1
ATOM 585 C CA . PHE A 1 71 ? -3.817 19.053 32.274 1.00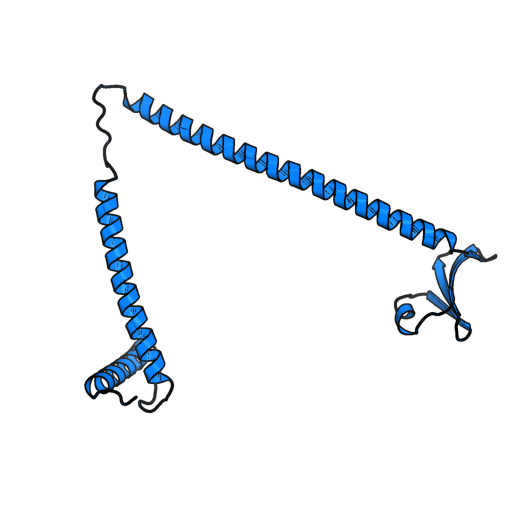 72.69 71 PHE A CA 1
ATOM 586 C C . PHE A 1 71 ? -3.898 19.524 33.727 1.00 72.69 71 PHE A C 1
ATOM 588 O O . PHE A 1 71 ? -4.802 20.278 34.077 1.00 72.69 71 PHE A O 1
ATOM 595 N N . ASN A 1 72 ? -2.973 19.070 34.576 1.00 72.25 72 ASN A N 1
ATOM 596 C CA . ASN A 1 72 ? -2.989 19.370 36.014 1.00 72.25 72 ASN A CA 1
ATOM 597 C C . ASN A 1 72 ? -2.661 20.839 36.324 1.00 72.25 72 ASN A C 1
ATOM 599 O O . ASN A 1 72 ? -2.933 21.301 37.431 1.00 72.25 72 ASN A O 1
ATOM 603 N N . ARG A 1 73 ? -2.050 21.567 35.382 1.00 74.06 73 ARG A N 1
ATOM 604 C CA . ARG A 1 73 ? -1.745 22.995 35.516 1.00 74.06 73 ARG A CA 1
ATOM 605 C C . ARG A 1 73 ? -2.166 23.772 34.275 1.00 74.06 73 ARG A C 1
ATOM 607 O O . ARG A 1 73 ? -2.009 23.308 33.142 1.00 74.06 73 ARG A O 1
ATOM 614 N N . GLU A 1 74 ? -2.649 24.989 34.498 1.00 71.06 74 GLU A N 1
ATOM 615 C CA . GLU A 1 74 ? -2.929 25.946 33.429 1.00 71.06 74 GLU A CA 1
ATOM 616 C C . GLU A 1 74 ? -1.654 26.219 32.608 1.00 71.06 74 GLU A C 1
ATOM 618 O O . GLU A 1 74 ? -0.561 26.381 33.152 1.00 71.06 74 GLU A O 1
ATOM 623 N N . GLY A 1 75 ? -1.776 26.213 31.276 1.00 73.94 75 GLY A N 1
ATOM 624 C CA . GLY A 1 75 ? -0.661 26.459 30.349 1.00 73.94 75 GLY A CA 1
ATOM 625 C C . GLY A 1 75 ? 0.154 25.229 29.914 1.00 73.94 75 GLY A C 1
ATOM 626 O O . GLY A 1 75 ? 0.998 25.345 29.024 1.00 73.94 75 GLY A O 1
ATOM 627 N N . GLU A 1 76 ? -0.097 24.030 30.452 1.00 79.00 76 GLU A N 1
ATOM 628 C CA . GLU A 1 76 ? 0.616 22.807 30.029 1.00 79.00 76 GLU A CA 1
ATOM 629 C C . GLU A 1 76 ? 0.153 22.250 28.672 1.00 79.00 76 GLU A C 1
ATOM 631 O O . GLU A 1 76 ? 0.912 21.547 28.000 1.00 79.00 76 GLU A O 1
ATOM 636 N N . ALA A 1 77 ? -1.045 22.626 28.217 1.00 79.06 77 ALA A N 1
ATOM 637 C CA . ALA A 1 77 ? -1.606 22.187 26.938 1.00 79.06 77 ALA A CA 1
ATOM 638 C C . ALA A 1 77 ? -0.707 22.538 25.735 1.00 79.06 77 ALA A C 1
ATOM 640 O O . ALA A 1 77 ? -0.524 21.718 24.834 1.00 79.06 77 ALA A O 1
ATOM 641 N N . TRP A 1 78 ? -0.078 23.718 25.753 1.00 81.62 78 TRP A N 1
ATOM 642 C CA . TRP A 1 78 ? 0.863 24.159 24.716 1.00 81.62 78 TRP A CA 1
ATOM 643 C C . TRP A 1 78 ? 2.091 23.242 24.620 1.00 81.62 78 TRP A C 1
ATOM 645 O O . TRP A 1 78 ? 2.514 22.889 23.522 1.00 81.62 78 TRP A O 1
ATOM 655 N N . LYS A 1 79 ? 2.644 22.795 25.757 1.00 82.19 79 LYS A N 1
ATOM 656 C CA . LYS A 1 79 ? 3.815 21.901 25.774 1.00 82.19 79 LYS A CA 1
ATOM 657 C C . LYS A 1 79 ? 3.482 20.546 25.156 1.00 82.19 79 LYS A C 1
ATOM 659 O O . LYS A 1 79 ? 4.298 19.980 24.434 1.00 82.19 79 LYS A O 1
ATOM 664 N N . PHE A 1 80 ? 2.272 20.050 25.407 1.00 80.50 80 PHE A N 1
ATOM 665 C CA . PHE A 1 80 ? 1.785 18.804 24.824 1.00 80.50 80 PHE A CA 1
ATOM 666 C C . PHE A 1 80 ? 1.567 18.926 23.310 1.00 80.50 80 PHE A C 1
ATOM 668 O O . PHE A 1 80 ? 2.020 18.069 22.551 1.00 80.50 80 PHE A O 1
ATOM 675 N N . GLN A 1 81 ? 0.955 20.023 22.856 1.00 82.44 81 GLN A N 1
ATOM 676 C CA . GLN A 1 81 ? 0.797 20.314 21.428 1.00 82.44 81 GLN A CA 1
ATOM 677 C C . GLN A 1 81 ? 2.149 20.455 20.718 1.00 82.44 81 GLN A C 1
ATOM 679 O O . GLN A 1 81 ? 2.342 19.878 19.650 1.00 82.44 81 GLN A O 1
ATOM 684 N N . LEU A 1 82 ? 3.105 21.152 21.336 1.00 87.06 82 LEU A N 1
ATOM 685 C CA . LEU A 1 82 ? 4.454 21.319 20.806 1.00 87.06 82 LEU A CA 1
ATOM 686 C C . LEU A 1 82 ? 5.201 19.981 20.716 1.00 87.06 82 LEU A C 1
ATOM 688 O O . LEU A 1 82 ? 5.837 19.707 19.702 1.00 87.06 82 LEU A O 1
ATOM 692 N N . ALA A 1 83 ? 5.102 19.127 21.738 1.00 85.62 83 ALA A N 1
ATOM 693 C CA . ALA A 1 83 ? 5.721 17.802 21.732 1.00 85.62 83 ALA A CA 1
ATOM 694 C C . ALA A 1 83 ? 5.135 16.897 20.635 1.00 85.62 83 ALA A C 1
ATOM 696 O O . ALA A 1 83 ? 5.877 16.207 19.935 1.00 85.62 83 ALA A O 1
ATOM 697 N N . ILE A 1 84 ? 3.811 16.933 20.443 1.00 87.00 84 ILE A N 1
ATOM 698 C CA . ILE A 1 84 ? 3.143 16.216 19.351 1.00 87.00 84 ILE A CA 1
ATOM 699 C C . ILE A 1 84 ? 3.616 16.746 17.996 1.00 87.00 84 ILE A C 1
ATOM 701 O O . ILE A 1 84 ? 3.991 15.951 17.135 1.00 87.00 84 ILE A O 1
ATOM 705 N N . ALA A 1 85 ? 3.639 18.067 17.811 1.00 88.38 85 ALA A N 1
ATOM 706 C CA . ALA A 1 85 ? 4.101 18.684 16.573 1.00 88.38 85 ALA A CA 1
ATOM 707 C C . ALA A 1 85 ? 5.556 18.301 16.269 1.00 88.38 85 ALA A C 1
ATOM 709 O O . ALA A 1 85 ? 5.844 17.838 15.169 1.00 88.38 85 ALA A O 1
ATOM 710 N N . MET A 1 86 ? 6.455 18.390 17.256 1.00 91.94 86 MET A N 1
ATOM 711 C CA . MET A 1 86 ? 7.851 17.969 17.105 1.00 91.94 86 MET A CA 1
ATOM 712 C C . MET A 1 86 ? 7.977 16.493 16.734 1.00 91.94 86 MET A C 1
ATOM 714 O O . MET A 1 86 ? 8.753 16.164 15.841 1.00 91.94 86 MET A O 1
ATOM 718 N N . LYS A 1 87 ? 7.200 15.602 17.362 1.00 91.75 87 LYS A N 1
ATOM 719 C CA . LYS A 1 87 ? 7.209 14.173 17.023 1.00 91.75 87 LYS A CA 1
ATOM 720 C C . LYS A 1 87 ? 6.844 13.947 15.555 1.00 91.75 87 LYS A C 1
ATOM 722 O O . LYS A 1 87 ? 7.507 13.162 14.878 1.00 91.75 87 LYS A O 1
ATOM 727 N N . TRP A 1 88 ? 5.808 14.625 15.066 1.00 91.12 88 TRP A N 1
ATOM 728 C CA . TRP A 1 88 ? 5.368 14.498 13.677 1.00 91.12 88 TRP A CA 1
ATOM 729 C C . TRP A 1 88 ? 6.341 15.128 12.688 1.00 91.12 88 TRP A C 1
ATOM 731 O O . TRP A 1 88 ? 6.604 14.524 11.653 1.00 91.12 88 TRP A O 1
ATOM 741 N N . ILE A 1 89 ? 6.928 16.278 13.022 1.00 92.94 89 ILE A N 1
ATOM 742 C CA . ILE A 1 89 ? 7.986 16.905 12.219 1.00 92.94 89 ILE A CA 1
ATOM 743 C C . ILE A 1 89 ? 9.195 15.972 12.122 1.00 92.94 89 ILE A C 1
ATOM 745 O O . ILE A 1 89 ? 9.709 15.757 11.029 1.00 92.94 89 ILE A O 1
ATOM 749 N N . LEU A 1 90 ? 9.616 15.368 13.237 1.00 94.19 90 LEU A N 1
ATOM 750 C CA . LEU A 1 90 ? 10.743 14.440 13.262 1.00 94.19 90 LEU A CA 1
ATOM 751 C C . LEU A 1 90 ? 10.453 13.191 12.418 1.00 94.19 90 LEU A C 1
ATOM 753 O O . LEU A 1 90 ? 11.261 12.828 11.569 1.00 94.19 90 LEU A O 1
ATOM 757 N N . CYS A 1 91 ? 9.289 12.560 12.609 1.00 93.25 91 CYS A N 1
ATOM 758 C CA . CYS A 1 91 ? 8.903 11.374 11.839 1.00 93.25 91 CYS A CA 1
ATOM 759 C C . CYS A 1 91 ? 8.771 11.691 10.344 1.00 93.25 91 CYS A C 1
ATOM 761 O O . CYS A 1 91 ? 9.301 10.958 9.513 1.00 93.25 91 CYS A O 1
ATOM 763 N N . GLY A 1 92 ? 8.103 12.795 9.999 1.00 91.69 92 GLY A N 1
ATOM 764 C CA . GLY A 1 92 ? 7.944 13.240 8.616 1.00 91.69 92 GLY A CA 1
ATOM 765 C C . GLY A 1 92 ? 9.282 13.578 7.959 1.00 91.69 92 GLY A C 1
ATOM 766 O O . GLY A 1 92 ? 9.536 13.153 6.836 1.00 91.69 92 GLY A O 1
ATOM 767 N N . GLY A 1 93 ? 10.172 14.265 8.679 1.00 93.94 93 GLY A N 1
ATOM 768 C CA . GLY A 1 93 ? 11.522 14.568 8.210 1.00 93.94 93 GLY A CA 1
ATOM 769 C C . GLY A 1 93 ? 12.338 13.307 7.937 1.00 93.94 93 GLY A C 1
ATOM 770 O O . GLY A 1 93 ? 12.962 13.196 6.885 1.00 93.94 93 GLY A O 1
ATOM 771 N N . LEU A 1 94 ? 12.277 12.319 8.832 1.00 95.00 94 LEU A N 1
ATOM 772 C CA . LEU A 1 94 ? 12.998 11.053 8.681 1.00 95.00 94 LEU A CA 1
ATOM 773 C C . LEU A 1 94 ? 12.494 10.256 7.466 1.00 95.00 94 LEU A C 1
ATOM 775 O O . LEU A 1 94 ? 13.297 9.719 6.706 1.00 95.00 94 LEU A O 1
ATOM 779 N N . ILE A 1 95 ? 11.178 10.256 7.225 1.00 95.12 95 ILE A N 1
ATOM 780 C CA . ILE A 1 95 ? 10.578 9.660 6.021 1.00 95.12 95 ILE A CA 1
ATOM 781 C C . ILE A 1 95 ? 11.069 10.371 4.757 1.00 95.12 95 ILE A C 1
ATOM 783 O O . ILE A 1 95 ? 11.481 9.707 3.809 1.00 95.12 95 ILE A O 1
ATOM 787 N N . MET A 1 96 ? 11.075 11.706 4.740 1.00 94.12 96 MET A N 1
ATOM 788 C CA . MET A 1 96 ? 11.544 12.471 3.579 1.00 94.12 96 MET A CA 1
ATOM 789 C C . MET A 1 96 ? 13.020 12.198 3.280 1.00 94.12 96 MET A C 1
ATOM 791 O O . MET A 1 96 ? 13.383 12.001 2.120 1.00 94.12 96 MET A O 1
ATOM 795 N N . VAL A 1 97 ? 13.865 12.116 4.311 1.00 94.88 97 VAL A N 1
ATOM 796 C CA . VAL A 1 97 ? 15.277 11.736 4.163 1.00 94.88 97 VAL A CA 1
ATOM 797 C C . VAL A 1 97 ? 15.406 10.328 3.584 1.00 94.88 97 VAL A C 1
ATOM 799 O O . VAL A 1 97 ? 16.138 10.143 2.616 1.00 94.88 97 VAL A O 1
ATOM 802 N N . ALA A 1 98 ? 14.666 9.348 4.107 1.00 94.44 98 ALA A N 1
ATOM 803 C CA . ALA A 1 98 ? 14.703 7.977 3.599 1.00 94.44 98 ALA A CA 1
ATOM 804 C C . ALA A 1 98 ? 14.268 7.886 2.125 1.00 94.44 98 ALA A C 1
ATOM 806 O O . ALA A 1 98 ? 14.936 7.229 1.328 1.00 94.44 98 ALA A O 1
ATOM 807 N N . ILE A 1 99 ? 13.198 8.592 1.743 1.00 93.88 99 ILE A N 1
ATOM 808 C CA . ILE A 1 99 ? 12.740 8.673 0.347 1.00 93.88 99 ILE A CA 1
ATOM 809 C C . ILE A 1 99 ? 13.820 9.308 -0.532 1.00 93.88 99 ILE A C 1
ATOM 811 O O . ILE A 1 99 ? 14.116 8.798 -1.609 1.00 93.88 99 ILE A O 1
ATOM 815 N N . SER A 1 100 ? 14.446 10.386 -0.059 1.00 91.94 100 SER A N 1
ATOM 816 C CA . SER A 1 100 ? 15.486 11.100 -0.808 1.00 91.94 100 SER A CA 1
ATOM 817 C C . SER A 1 100 ? 16.718 10.220 -1.035 1.00 91.94 100 SER A C 1
ATOM 819 O O . SER A 1 100 ? 17.243 10.179 -2.145 1.00 91.94 100 SER A O 1
ATOM 821 N N . ILE A 1 101 ? 17.135 9.459 -0.018 1.00 92.81 101 ILE A N 1
ATOM 822 C CA . ILE A 1 101 ? 18.210 8.464 -0.132 1.00 92.81 101 ILE A CA 1
ATOM 823 C C . ILE A 1 101 ? 17.825 7.371 -1.135 1.00 92.81 101 ILE A C 1
ATOM 825 O O . ILE A 1 101 ? 18.644 7.010 -1.976 1.00 92.81 101 ILE A O 1
ATOM 829 N N . GLY A 1 102 ? 16.586 6.872 -1.089 1.00 92.06 102 GLY A N 1
ATOM 830 C CA . GLY A 1 102 ? 16.099 5.859 -2.027 1.00 92.06 102 GLY A CA 1
ATOM 831 C C . GLY A 1 102 ? 16.117 6.336 -3.482 1.00 92.06 102 GLY A C 1
ATOM 832 O O . GLY A 1 102 ? 16.608 5.622 -4.353 1.00 92.06 102 GLY A O 1
ATOM 833 N N . ILE A 1 103 ? 15.649 7.562 -3.738 1.00 90.94 103 ILE A N 1
ATOM 834 C CA . ILE A 1 103 ? 15.680 8.186 -5.071 1.00 90.94 103 ILE A CA 1
ATOM 835 C C . ILE A 1 103 ? 17.124 8.375 -5.546 1.00 90.94 103 ILE A C 1
ATOM 837 O O . ILE A 1 103 ? 17.442 8.050 -6.688 1.00 90.94 103 ILE A O 1
ATOM 841 N N . TRP A 1 104 ? 18.008 8.874 -4.679 1.00 88.31 104 TRP A N 1
ATOM 842 C CA . TRP A 1 104 ? 19.416 9.079 -5.017 1.00 88.31 104 TRP A CA 1
ATOM 843 C C . TRP A 1 104 ? 20.119 7.762 -5.354 1.00 88.31 104 TRP A C 1
ATOM 845 O O . TRP A 1 104 ? 20.786 7.662 -6.382 1.00 88.31 104 TRP A O 1
ATOM 855 N N . TYR A 1 105 ? 19.907 6.729 -4.537 1.00 88.25 105 TYR A N 1
ATOM 856 C CA . TYR A 1 105 ? 20.441 5.395 -4.784 1.00 88.25 105 TYR A CA 1
ATOM 857 C C . TYR A 1 105 ? 19.935 4.840 -6.120 1.00 88.25 105 TYR A C 1
ATOM 859 O O . TYR A 1 105 ? 20.734 4.406 -6.943 1.00 88.25 105 TYR A O 1
ATOM 867 N N . TRP A 1 106 ? 18.630 4.937 -6.390 1.00 86.12 106 TRP A N 1
ATOM 868 C CA . TRP A 1 106 ? 18.054 4.512 -7.667 1.00 86.12 106 TRP A CA 1
ATOM 869 C C . TRP A 1 106 ? 18.671 5.244 -8.867 1.00 86.12 106 TRP A C 1
ATOM 871 O O . TRP A 1 106 ? 18.981 4.616 -9.879 1.00 86.12 106 TRP A O 1
ATOM 881 N N . SER A 1 107 ? 18.895 6.556 -8.748 1.00 79.88 107 SER A N 1
ATOM 882 C CA . SER A 1 107 ? 19.529 7.360 -9.798 1.00 79.88 107 SER A CA 1
ATOM 883 C C . SER A 1 107 ? 20.918 6.831 -10.154 1.00 79.88 107 SER A C 1
ATOM 885 O O . SER A 1 107 ? 21.193 6.613 -11.331 1.00 79.88 107 SER A O 1
ATOM 887 N N . ILE A 1 108 ? 21.762 6.547 -9.155 1.00 79.75 108 ILE A N 1
ATOM 888 C CA . ILE A 1 108 ? 23.122 6.030 -9.378 1.00 79.75 108 ILE A CA 1
ATOM 889 C C . ILE A 1 108 ? 23.093 4.702 -10.131 1.00 79.75 108 ILE A C 1
ATOM 891 O O . ILE A 1 108 ? 23.847 4.526 -11.083 1.00 79.75 108 ILE A O 1
ATOM 895 N N . PHE A 1 109 ? 22.218 3.774 -9.734 1.00 75.81 109 PHE A N 1
ATOM 896 C CA . PHE A 1 109 ? 22.101 2.487 -10.425 1.00 75.81 109 PHE A CA 1
ATOM 897 C C . PHE A 1 109 ? 21.634 2.664 -11.868 1.00 75.81 109 PHE A C 1
ATOM 899 O O . PHE A 1 109 ? 22.201 2.053 -12.768 1.00 75.81 109 PHE A O 1
ATOM 906 N N . SER A 1 110 ? 20.675 3.561 -12.109 1.00 76.00 110 SER A N 1
ATOM 907 C CA . SER A 1 110 ? 20.212 3.845 -13.468 1.00 76.00 110 SER A CA 1
ATOM 908 C C . SER A 1 110 ? 21.300 4.463 -14.354 1.00 76.00 110 SER A C 1
ATOM 910 O O . SER A 1 110 ? 21.389 4.134 -15.537 1.00 76.00 110 SER A O 1
ATOM 912 N N . ASP A 1 111 ? 22.164 5.309 -13.788 1.00 72.38 111 ASP A N 1
ATOM 913 C CA . ASP A 1 111 ? 23.284 5.913 -14.510 1.00 72.38 111 ASP A CA 1
ATOM 914 C C . ASP A 1 111 ? 24.377 4.881 -14.817 1.00 72.38 111 ASP A C 1
ATOM 916 O O . ASP A 1 111 ? 24.927 4.876 -15.921 1.00 72.38 111 ASP A O 1
ATOM 920 N N . VAL A 1 112 ? 24.649 3.960 -13.885 1.00 70.38 112 VAL A N 1
ATOM 921 C CA . VAL A 1 112 ? 25.574 2.835 -14.091 1.00 70.38 112 VAL A CA 1
ATOM 922 C C . VAL A 1 112 ? 25.048 1.881 -15.166 1.00 70.38 112 VAL A C 1
ATOM 924 O O . VAL A 1 112 ? 25.787 1.557 -16.093 1.00 70.38 112 VAL A O 1
ATOM 927 N N . ASP A 1 113 ? 23.771 1.493 -15.120 1.00 71.12 113 ASP A N 1
ATOM 928 C CA . ASP A 1 113 ? 23.155 0.628 -16.136 1.00 71.12 113 ASP A CA 1
ATOM 929 C C . ASP A 1 113 ? 23.156 1.290 -17.521 1.00 71.12 113 ASP A C 1
ATOM 931 O O . ASP A 1 113 ? 23.420 0.649 -18.546 1.00 71.12 113 ASP A O 1
ATOM 935 N N . ARG A 1 114 ? 22.916 2.605 -17.569 1.00 68.69 114 ARG A N 1
ATOM 936 C CA . ARG A 1 114 ? 22.995 3.386 -18.805 1.00 68.69 114 ARG A CA 1
ATOM 937 C C . ARG A 1 114 ? 24.423 3.433 -19.347 1.00 68.69 114 ARG A C 1
ATOM 939 O O . ARG A 1 114 ? 24.610 3.247 -20.549 1.00 68.69 114 ARG A O 1
ATOM 946 N N . ALA A 1 115 ? 25.423 3.632 -18.490 1.00 68.00 115 ALA A N 1
ATOM 947 C CA . ALA A 1 115 ? 26.832 3.604 -18.878 1.00 68.00 115 ALA A CA 1
ATOM 948 C C . ALA A 1 115 ? 27.261 2.214 -19.382 1.00 68.00 115 ALA A C 1
ATOM 950 O O . ALA A 1 115 ? 27.888 2.114 -20.436 1.00 68.00 115 ALA A O 1
ATOM 951 N N . GLN A 1 116 ? 26.849 1.143 -18.698 1.00 64.94 116 GLN A N 1
ATOM 952 C CA . GLN A 1 116 ? 27.097 -0.243 -19.103 1.00 64.94 116 GLN A CA 1
ATOM 953 C C . GLN A 1 116 ? 26.476 -0.541 -20.475 1.00 64.94 116 GLN A C 1
ATOM 955 O O . GLN A 1 116 ? 27.105 -1.160 -21.331 1.00 64.94 116 GLN A O 1
ATOM 960 N N . THR A 1 117 ? 25.254 -0.057 -20.711 1.00 66.81 117 THR A N 1
ATOM 961 C CA . THR A 1 117 ? 24.568 -0.204 -22.000 1.00 66.81 117 THR A CA 1
ATOM 962 C C . THR A 1 117 ? 25.333 0.509 -23.112 1.00 66.81 117 THR A C 1
ATOM 964 O O . THR A 1 117 ? 25.543 -0.083 -24.167 1.00 66.81 117 THR A O 1
ATOM 967 N N . ILE A 1 118 ? 25.810 1.737 -22.868 1.00 65.56 118 ILE A N 1
ATOM 968 C CA . ILE A 1 118 ? 26.612 2.499 -23.837 1.00 65.56 118 ILE A CA 1
ATOM 969 C C . ILE A 1 118 ? 27.910 1.756 -24.170 1.00 65.56 118 ILE A C 1
ATOM 971 O O . ILE A 1 118 ? 28.201 1.580 -25.351 1.00 65.56 118 ILE A O 1
ATOM 975 N N . ILE A 1 119 ? 28.644 1.266 -23.165 1.00 66.81 119 ILE A N 1
ATOM 976 C CA . ILE A 1 119 ? 29.889 0.504 -23.362 1.00 66.81 119 ILE A CA 1
ATOM 977 C C . ILE A 1 119 ? 29.618 -0.770 -24.173 1.00 66.81 119 ILE A C 1
ATOM 979 O O . ILE A 1 119 ? 30.254 -0.988 -25.201 1.00 66.81 119 ILE A O 1
ATOM 983 N N . ASN A 1 120 ? 28.604 -1.553 -23.795 1.00 61.88 120 ASN A N 1
ATOM 984 C CA . ASN A 1 120 ? 28.234 -2.775 -24.514 1.00 61.88 120 ASN A CA 1
ATOM 985 C C . ASN A 1 120 ? 27.799 -2.493 -25.963 1.00 61.88 120 ASN A C 1
ATOM 987 O O . ASN A 1 120 ? 28.108 -3.264 -26.872 1.00 61.88 120 ASN A O 1
ATOM 991 N N . THR A 1 121 ? 27.084 -1.390 -26.213 1.00 63.19 121 THR A N 1
ATOM 992 C CA . THR A 1 121 ? 26.752 -0.981 -27.586 1.00 63.19 121 THR A CA 1
ATOM 993 C C . THR A 1 121 ? 27.968 -0.478 -28.355 1.00 63.19 121 THR A C 1
ATOM 995 O O . THR A 1 121 ? 28.058 -0.743 -29.549 1.00 63.19 121 THR A O 1
ATOM 998 N N . HIS A 1 122 ? 28.916 0.195 -27.702 1.00 61.31 122 HIS A N 1
ATOM 999 C CA . HIS A 1 122 ? 30.127 0.703 -28.341 1.00 61.31 122 HIS A CA 1
ATOM 1000 C C . HIS A 1 122 ? 31.064 -0.432 -28.762 1.00 61.31 122 HIS A C 1
ATOM 1002 O O . HIS A 1 122 ? 31.532 -0.432 -29.899 1.00 61.31 122 HIS A O 1
ATOM 1008 N N . ASP A 1 123 ? 31.258 -1.442 -27.913 1.00 61.12 123 ASP A N 1
ATOM 1009 C CA . ASP A 1 123 ? 32.065 -2.617 -28.252 1.00 61.12 123 ASP A CA 1
ATOM 1010 C C . ASP A 1 123 ? 31.450 -3.389 -29.426 1.00 61.12 123 ASP A C 1
ATOM 1012 O O . ASP A 1 123 ? 32.147 -3.698 -30.395 1.00 61.12 123 ASP A O 1
ATOM 1016 N N . ASN A 1 124 ? 30.131 -3.598 -29.425 1.00 61.50 124 ASN A N 1
ATOM 1017 C CA . ASN A 1 124 ? 29.435 -4.235 -30.547 1.00 61.50 124 ASN A CA 1
ATOM 1018 C C . ASN A 1 124 ? 29.502 -3.398 -31.836 1.00 61.50 124 ASN A C 1
ATOM 1020 O O . ASN A 1 124 ? 29.721 -3.946 -32.917 1.00 61.50 124 ASN A O 1
ATOM 1024 N N . LEU A 1 125 ? 29.360 -2.073 -31.741 1.00 62.84 125 LEU A N 1
ATOM 1025 C CA . LEU A 1 125 ? 29.486 -1.171 -32.890 1.00 62.84 125 LEU A CA 1
ATOM 1026 C C . LEU A 1 125 ? 30.915 -1.138 -33.437 1.00 62.84 125 LEU A C 1
ATOM 1028 O O . LEU A 1 125 ? 31.088 -1.116 -34.651 1.00 62.84 125 LEU A O 1
ATOM 1032 N N . SER A 1 126 ? 31.932 -1.178 -32.575 1.00 62.84 126 SER A N 1
ATOM 1033 C CA . SER A 1 126 ? 33.338 -1.208 -32.987 1.00 62.84 126 SER A CA 1
ATOM 1034 C C . SER A 1 126 ? 33.684 -2.500 -33.737 1.00 62.84 126 SER A C 1
ATOM 1036 O O . SER A 1 126 ? 34.339 -2.457 -34.778 1.00 62.84 126 SER A O 1
ATOM 1038 N N . GLN A 1 127 ? 33.156 -3.641 -33.281 1.00 64.88 127 GLN A N 1
ATOM 1039 C CA . GLN A 1 127 ? 33.304 -4.925 -33.965 1.00 64.88 127 GLN A CA 1
ATOM 1040 C C . GLN A 1 127 ? 32.560 -4.935 -35.306 1.00 64.88 127 GLN A C 1
ATOM 1042 O O . GLN A 1 127 ? 33.112 -5.370 -36.314 1.00 64.88 127 GLN A O 1
ATOM 1047 N N . MET A 1 128 ? 31.339 -4.392 -35.363 1.00 62.25 128 MET A N 1
ATOM 1048 C CA . MET A 1 128 ? 30.605 -4.250 -36.627 1.00 62.25 128 MET A CA 1
ATOM 1049 C C . MET A 1 128 ? 31.313 -3.302 -37.607 1.00 62.25 128 MET A C 1
ATOM 1051 O O . MET A 1 128 ? 31.397 -3.610 -38.797 1.00 62.25 128 MET A O 1
ATOM 1055 N N . ALA A 1 129 ? 31.876 -2.192 -37.122 1.00 64.38 129 ALA A N 1
ATOM 1056 C CA . ALA A 1 129 ? 32.637 -1.240 -37.928 1.00 64.38 129 ALA A CA 1
ATOM 1057 C C . ALA A 1 129 ? 33.932 -1.853 -38.486 1.00 64.38 129 ALA A C 1
ATOM 1059 O O . ALA A 1 129 ? 34.273 -1.595 -39.637 1.00 64.38 129 ALA A O 1
ATOM 1060 N N . ALA A 1 130 ? 34.614 -2.721 -37.731 1.00 67.00 130 ALA A N 1
ATOM 1061 C CA . ALA A 1 130 ? 35.797 -3.441 -38.212 1.00 67.00 130 ALA A CA 1
ATOM 1062 C C . ALA A 1 130 ? 35.492 -4.391 -39.390 1.00 67.00 130 ALA A C 1
ATOM 1064 O O . ALA A 1 130 ? 36.366 -4.672 -40.211 1.00 67.00 130 ALA A O 1
ATOM 1065 N N . HIS A 1 131 ? 34.249 -4.869 -39.497 1.00 69.31 131 HIS A N 1
ATOM 1066 C CA . HIS A 1 131 ? 33.787 -5.711 -40.602 1.00 69.31 131 HIS A CA 1
ATOM 1067 C C . HIS A 1 131 ? 33.098 -4.930 -41.731 1.00 69.31 131 HIS A C 1
ATOM 1069 O O . HIS A 1 131 ? 32.791 -5.517 -42.776 1.00 69.31 131 HIS A O 1
ATOM 1075 N N . ALA A 1 132 ? 32.890 -3.621 -41.558 1.00 72.06 132 ALA A N 1
ATOM 1076 C CA . ALA A 1 132 ? 32.370 -2.747 -42.596 1.00 72.06 132 ALA A CA 1
ATOM 1077 C C . ALA A 1 132 ? 33.455 -2.462 -43.643 1.00 72.06 132 ALA A C 1
ATOM 1079 O O . ALA A 1 132 ? 34.555 -1.998 -43.349 1.00 72.06 132 ALA A O 1
ATOM 1080 N N . LYS A 1 133 ? 33.136 -2.746 -44.902 1.00 77.69 133 LYS A N 1
ATOM 1081 C CA . LYS A 1 133 ? 33.998 -2.522 -46.062 1.00 77.69 133 LYS A CA 1
ATOM 1082 C C . LYS A 1 133 ? 33.426 -1.392 -46.907 1.00 77.69 133 LYS A C 1
ATOM 1084 O O . LYS A 1 133 ? 32.212 -1.217 -46.984 1.00 77.69 133 LYS A O 1
ATOM 1089 N N . ARG A 1 134 ? 34.301 -0.643 -47.579 1.00 78.94 134 ARG A N 1
ATOM 1090 C CA . ARG A 1 134 ? 33.919 0.432 -48.502 1.00 78.94 134 ARG A CA 1
ATOM 1091 C C . ARG A 1 134 ? 34.193 0.009 -49.941 1.00 78.94 134 ARG A C 1
ATOM 1093 O O . ARG A 1 134 ? 35.284 -0.471 -50.246 1.00 78.94 134 ARG A O 1
ATOM 1100 N N . ASN A 1 135 ? 33.213 0.178 -50.826 1.00 77.31 135 ASN A N 1
ATOM 1101 C CA . ASN A 1 135 ? 33.417 -0.018 -52.263 1.00 77.31 135 ASN A CA 1
ATOM 1102 C C . ASN A 1 135 ? 34.011 1.249 -52.911 1.00 77.31 135 ASN A C 1
ATOM 1104 O O . ASN A 1 135 ? 33.885 2.346 -52.369 1.00 77.31 135 ASN A O 1
ATOM 1108 N N . ARG A 1 136 ? 34.606 1.116 -54.103 1.00 75.75 136 ARG A N 1
ATOM 1109 C CA . ARG A 1 136 ? 35.130 2.241 -54.904 1.00 75.75 136 ARG A CA 1
ATOM 1110 C C . ARG A 1 136 ? 34.067 3.300 -55.217 1.00 75.75 136 ARG A C 1
ATOM 1112 O O . ARG A 1 136 ? 34.405 4.469 -55.323 1.00 75.75 136 ARG A O 1
ATOM 1119 N N . ASP A 1 137 ? 32.799 2.896 -55.258 1.00 74.25 137 ASP A N 1
ATOM 1120 C CA . ASP A 1 137 ? 31.637 3.770 -55.470 1.00 74.25 137 ASP A CA 1
ATOM 1121 C C . ASP A 1 137 ? 31.167 4.493 -54.188 1.00 74.25 137 ASP A C 1
ATOM 1123 O O . ASP A 1 137 ? 30.042 4.982 -54.120 1.00 74.25 137 ASP A O 1
ATOM 1127 N N . GLY A 1 138 ? 31.970 4.489 -53.119 1.00 72.06 138 GLY A N 1
ATOM 1128 C CA . GLY A 1 138 ? 31.693 5.228 -51.882 1.00 72.06 138 GLY A CA 1
ATOM 1129 C C . GLY A 1 138 ? 30.673 4.590 -50.929 1.00 72.06 138 GLY A C 1
ATOM 1130 O O . GLY A 1 138 ? 30.430 5.140 -49.863 1.00 72.06 138 GLY A O 1
ATOM 1131 N N . SER A 1 139 ? 30.106 3.427 -51.264 1.00 79.38 139 SER A N 1
ATOM 1132 C CA . SER A 1 139 ? 29.106 2.736 -50.426 1.00 79.38 139 SER A CA 1
ATOM 1133 C C . SER A 1 139 ? 29.757 1.854 -49.351 1.00 79.38 139 SER A C 1
ATOM 1135 O O . SER A 1 139 ? 30.714 1.133 -49.658 1.00 79.38 139 SER A O 1
ATOM 1137 N N . TYR A 1 140 ? 29.208 1.855 -48.132 1.00 80.06 140 TYR A N 1
ATOM 1138 C CA . TYR A 1 140 ? 29.632 0.982 -47.028 1.00 80.06 140 TYR A CA 1
ATOM 1139 C C . TYR A 1 140 ? 28.768 -0.282 -46.960 1.00 80.06 140 TYR A C 1
ATOM 1141 O O . TYR A 1 140 ? 27.548 -0.222 -47.128 1.00 80.06 140 TYR A O 1
ATOM 1149 N N . PHE A 1 141 ? 29.388 -1.438 -46.719 1.00 80.75 141 PHE A N 1
ATOM 1150 C CA . PHE A 1 141 ? 28.695 -2.726 -46.670 1.00 80.75 141 PHE A CA 1
ATOM 1151 C C . PHE A 1 141 ? 29.361 -3.738 -45.729 1.00 80.75 141 PHE A C 1
ATOM 1153 O O . PHE A 1 141 ? 30.557 -3.650 -45.461 1.00 80.75 141 PHE A O 1
ATOM 1160 N N . ILE A 1 142 ? 28.604 -4.743 -45.281 1.00 81.75 142 ILE A N 1
ATOM 1161 C CA . ILE A 1 142 ? 29.116 -5.911 -44.541 1.00 81.75 142 ILE A CA 1
ATOM 1162 C C . ILE A 1 142 ? 28.747 -7.187 -45.302 1.00 81.75 142 ILE A C 1
ATOM 1164 O O . ILE A 1 142 ? 27.606 -7.346 -45.738 1.00 81.75 142 ILE A O 1
ATOM 1168 N N . ASP A 1 143 ? 29.709 -8.102 -45.444 1.00 78.12 143 ASP A N 1
ATOM 1169 C CA . ASP A 1 143 ? 29.490 -9.428 -46.026 1.00 78.12 143 ASP A CA 1
ATOM 1170 C C . ASP A 1 143 ? 29.313 -10.460 -44.900 1.00 78.12 143 ASP A C 1
ATOM 1172 O O . ASP A 1 143 ? 30.247 -10.731 -44.144 1.00 78.12 143 ASP A O 1
ATOM 1176 N N . LEU A 1 144 ? 28.132 -11.067 -44.806 1.00 74.06 144 LEU A N 1
ATOM 1177 C CA . LEU A 1 144 ? 27.846 -12.163 -43.882 1.00 74.06 144 LEU A CA 1
ATOM 1178 C C . LEU A 1 144 ? 27.949 -13.493 -44.631 1.00 74.06 144 LEU A C 1
ATOM 1180 O O . LEU A 1 144 ? 27.178 -13.750 -45.558 1.00 74.06 144 LEU A O 1
ATOM 1184 N N . SER A 1 145 ? 28.900 -14.338 -44.231 1.00 66.81 145 SER A N 1
ATOM 1185 C CA . SER A 1 145 ? 29.034 -15.717 -44.718 1.00 66.81 145 SER A CA 1
ATOM 1186 C C . SER A 1 145 ? 28.388 -16.651 -43.693 1.00 66.81 145 SER A C 1
ATOM 1188 O O . SER A 1 145 ? 28.679 -16.515 -42.514 1.00 66.81 145 SER A O 1
ATOM 1190 N N . GLU A 1 146 ? 27.510 -17.559 -44.130 1.00 60.97 146 GLU A N 1
ATOM 1191 C CA . GLU A 1 146 ? 26.642 -18.424 -43.293 1.00 60.97 146 GLU A CA 1
ATOM 1192 C C . GLU A 1 146 ? 25.334 -17.795 -42.783 1.00 60.97 146 GLU A C 1
ATOM 1194 O O . GLU A 1 146 ? 24.785 -18.194 -41.754 1.00 60.97 146 GLU A O 1
ATOM 1199 N N . ALA A 1 147 ? 24.760 -16.856 -43.534 1.00 55.81 147 ALA A N 1
ATOM 1200 C CA . ALA A 1 147 ? 23.423 -16.357 -43.230 1.00 55.81 147 ALA A CA 1
ATOM 1201 C C . ALA A 1 147 ? 22.369 -17.485 -43.336 1.00 55.81 147 ALA A C 1
ATOM 1203 O O . ALA A 1 147 ? 21.943 -17.858 -44.433 1.00 55.81 147 ALA A O 1
ATOM 1204 N N . ARG A 1 148 ? 21.921 -18.024 -42.192 1.00 53.97 148 ARG A N 1
ATOM 1205 C CA . ARG A 1 148 ? 20.676 -18.806 -42.116 1.00 53.97 148 ARG A CA 1
ATOM 1206 C C . ARG A 1 148 ? 19.523 -17.879 -42.510 1.00 53.97 148 ARG A C 1
ATOM 1208 O O . ARG A 1 148 ? 19.474 -16.735 -42.068 1.00 53.97 148 ARG A O 1
ATOM 1215 N N . GLY A 1 149 ? 18.642 -18.356 -43.390 1.00 53.16 149 GLY A N 1
ATOM 1216 C CA . GLY A 1 149 ? 17.716 -17.526 -44.173 1.00 53.16 149 GLY A CA 1
ATOM 1217 C C . GLY A 1 149 ? 16.811 -16.568 -43.388 1.00 53.16 149 GLY A C 1
ATOM 1218 O O . GLY A 1 149 ? 16.395 -15.560 -43.954 1.00 53.16 149 GLY A O 1
ATOM 1219 N N . ASP A 1 150 ? 16.564 -16.826 -42.104 1.00 57.94 150 ASP A N 1
ATOM 1220 C CA . ASP A 1 150 ? 15.643 -16.034 -41.281 1.00 57.94 150 ASP A CA 1
ATOM 1221 C C . ASP A 1 150 ? 16.260 -14.728 -40.749 1.00 57.94 150 ASP A C 1
ATOM 1223 O O . ASP A 1 150 ? 15.560 -13.728 -40.591 1.00 57.94 150 ASP A O 1
ATOM 1227 N N . SER A 1 151 ? 17.583 -14.671 -40.552 1.00 58.78 151 SER A N 1
ATOM 1228 C CA . SER A 1 151 ? 18.256 -13.512 -39.939 1.00 58.78 151 SER A CA 1
ATOM 1229 C C . SER A 1 151 ? 18.380 -12.297 -40.867 1.00 58.78 151 SER A C 1
ATOM 1231 O O . SER A 1 151 ? 18.743 -11.212 -40.420 1.00 58.78 151 SER A O 1
ATOM 1233 N N . VAL A 1 152 ? 18.112 -12.465 -42.167 1.00 59.81 152 VAL A N 1
ATOM 1234 C CA . VAL A 1 152 ? 18.357 -11.435 -43.196 1.00 59.81 152 VAL A CA 1
ATOM 1235 C C . VAL A 1 152 ? 17.086 -10.701 -43.627 1.00 59.81 152 VAL A C 1
ATOM 1237 O O . VAL A 1 152 ? 17.172 -9.592 -44.144 1.00 59.81 152 VAL A O 1
ATOM 1240 N N . GLN A 1 153 ? 15.901 -11.249 -43.332 1.00 60.09 153 GLN A N 1
ATOM 1241 C CA . GLN A 1 153 ? 14.612 -10.628 -43.684 1.00 60.09 153 GLN A CA 1
ATOM 1242 C C . GLN A 1 153 ? 14.409 -9.225 -43.084 1.00 60.09 153 GLN A C 1
ATOM 1244 O O . GLN A 1 153 ? 13.559 -8.473 -43.548 1.00 60.09 153 GLN A O 1
ATOM 1249 N N . HIS A 1 154 ? 15.184 -8.869 -42.058 1.00 63.78 154 HIS A N 1
ATOM 1250 C CA . HIS A 1 154 ? 15.035 -7.621 -41.314 1.00 63.78 154 HIS A CA 1
ATOM 1251 C C . HIS A 1 154 ? 15.863 -6.465 -41.906 1.00 63.78 154 HIS A C 1
ATOM 1253 O O . HIS A 1 154 ? 15.698 -5.320 -41.487 1.00 63.78 154 HIS A O 1
ATOM 1259 N N . PHE A 1 155 ? 16.731 -6.729 -42.889 1.00 65.62 155 PHE A N 1
ATOM 1260 C CA . PHE A 1 155 ? 17.523 -5.697 -43.560 1.00 65.62 155 PHE A CA 1
ATOM 1261 C C . PHE A 1 155 ? 16.810 -5.220 -44.830 1.00 65.62 155 PHE A C 1
ATOM 1263 O O . PHE A 1 155 ? 16.427 -6.027 -45.672 1.00 65.62 155 PHE A O 1
ATOM 1270 N N . ARG A 1 156 ? 16.636 -3.900 -44.988 1.00 63.66 156 ARG A N 1
ATOM 1271 C CA . ARG A 1 156 ? 15.954 -3.313 -46.161 1.00 63.66 156 ARG A CA 1
ATOM 1272 C C . ARG A 1 156 ? 16.785 -3.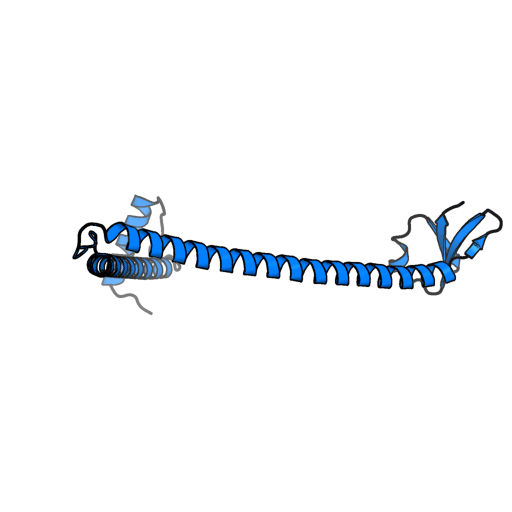359 -47.444 1.00 63.66 156 ARG A C 1
ATOM 1274 O O . ARG A 1 156 ? 16.212 -3.453 -48.522 1.00 63.66 156 ARG A O 1
ATOM 1281 N N . GLU A 1 157 ? 18.111 -3.297 -47.334 1.00 68.88 157 GLU A N 1
ATOM 1282 C CA . GLU A 1 157 ? 19.022 -3.199 -48.479 1.00 68.88 157 GLU A CA 1
ATOM 1283 C C . GLU A 1 157 ? 20.102 -4.285 -48.395 1.00 68.88 157 GLU A C 1
ATOM 1285 O O . GLU A 1 157 ? 21.187 -4.079 -47.846 1.00 68.88 157 GLU A O 1
ATOM 1290 N N . TYR A 1 158 ? 19.806 -5.474 -48.929 1.00 75.88 158 TYR A N 1
ATOM 1291 C CA . TYR A 1 158 ? 20.782 -6.556 -49.046 1.00 75.88 158 TYR A CA 1
ATOM 1292 C C . TYR A 1 158 ? 20.816 -7.156 -50.454 1.00 75.88 158 TYR A C 1
ATOM 1294 O O . TYR A 1 158 ? 19.807 -7.229 -51.153 1.00 75.88 158 TYR A O 1
ATOM 1302 N N . VAL A 1 159 ? 21.994 -7.626 -50.861 1.00 76.44 159 VAL A N 1
ATOM 1303 C CA . VAL A 1 159 ? 22.229 -8.347 -52.116 1.00 76.44 159 VAL A CA 1
ATOM 1304 C C . VAL A 1 159 ? 22.886 -9.681 -51.792 1.00 76.44 159 VAL A C 1
ATOM 1306 O O . VAL A 1 159 ? 23.922 -9.744 -51.131 1.00 76.44 159 VAL A O 1
ATOM 1309 N N . ARG A 1 160 ? 22.293 -10.778 -52.263 1.00 76.94 160 ARG A N 1
ATOM 1310 C CA . ARG A 1 160 ? 22.900 -12.106 -52.141 1.00 76.94 160 ARG A CA 1
ATOM 1311 C C . ARG A 1 160 ? 23.976 -12.264 -53.217 1.00 76.94 160 ARG A C 1
ATOM 1313 O O . ARG A 1 160 ? 23.659 -12.202 -54.399 1.00 76.94 160 ARG A O 1
ATOM 1320 N N . ILE A 1 161 ? 25.226 -12.463 -52.797 1.00 79.19 161 ILE A N 1
ATOM 1321 C CA . ILE A 1 161 ? 26.371 -12.650 -53.704 1.00 79.19 161 ILE A CA 1
ATOM 1322 C C . ILE A 1 161 ? 26.470 -14.117 -54.130 1.00 79.19 161 ILE A C 1
ATOM 1324 O O . ILE A 1 161 ? 26.681 -14.404 -55.302 1.00 79.19 161 ILE A O 1
ATOM 1328 N N . ASP A 1 162 ? 26.288 -15.041 -53.184 1.00 76.06 162 ASP A N 1
ATOM 1329 C CA . ASP A 1 162 ? 26.286 -16.486 -53.433 1.00 76.06 162 ASP A CA 1
ATOM 1330 C C . ASP A 1 162 ? 25.326 -17.194 -52.456 1.00 76.06 162 ASP A C 1
ATOM 1332 O O . ASP A 1 162 ? 24.801 -16.584 -51.521 1.00 76.06 162 ASP A O 1
ATOM 1336 N N . LYS A 1 163 ? 25.096 -18.499 -52.634 1.00 71.56 163 LYS A N 1
ATOM 1337 C CA . LYS A 1 163 ? 24.237 -19.348 -51.791 1.00 71.56 163 LYS A CA 1
ATOM 1338 C C . LYS A 1 163 ? 24.555 -19.252 -50.296 1.00 71.56 163 LYS A C 1
ATOM 1340 O O . LYS A 1 163 ? 23.669 -19.517 -49.489 1.00 71.56 163 LYS A O 1
ATOM 1345 N N . LYS A 1 164 ? 25.788 -18.887 -49.931 1.00 72.62 164 LYS A N 1
ATOM 1346 C CA . LYS A 1 164 ? 26.254 -18.787 -48.540 1.00 72.62 164 LYS A CA 1
ATOM 1347 C C . LYS A 1 164 ? 26.557 -17.364 -48.068 1.00 72.62 164 LYS A C 1
ATOM 1349 O O . LYS A 1 164 ? 26.744 -17.185 -46.866 1.00 72.62 164 LYS A O 1
ATOM 1354 N N . THR A 1 165 ? 26.596 -16.376 -48.963 1.00 74.50 165 THR A N 1
ATOM 1355 C CA . THR A 1 165 ? 27.106 -15.035 -48.643 1.00 74.50 165 THR A CA 1
ATOM 1356 C C . THR A 1 165 ? 26.127 -13.949 -49.060 1.00 74.50 165 THR A C 1
ATOM 1358 O O . THR A 1 165 ? 25.692 -13.886 -50.214 1.00 74.50 165 THR A O 1
ATOM 1361 N N . ILE A 1 166 ? 25.800 -13.068 -48.117 1.00 77.88 166 ILE A N 1
ATOM 1362 C CA . ILE A 1 166 ? 24.905 -11.931 -48.332 1.00 77.88 166 ILE A CA 1
ATOM 1363 C C . ILE A 1 166 ? 25.624 -10.643 -47.945 1.00 77.88 166 ILE A C 1
ATOM 1365 O O . ILE A 1 166 ? 26.250 -10.568 -46.892 1.00 77.88 166 ILE A O 1
ATOM 1369 N N . ARG A 1 167 ? 25.512 -9.636 -48.809 1.00 79.94 167 ARG A N 1
ATOM 1370 C CA . ARG A 1 167 ? 26.012 -8.285 -48.593 1.00 79.94 167 ARG A CA 1
ATOM 1371 C C . ARG A 1 167 ? 24.883 -7.386 -48.131 1.00 79.94 167 ARG A C 1
ATOM 1373 O O . ARG A 1 167 ? 23.876 -7.281 -48.823 1.00 79.94 167 ARG A O 1
ATOM 1380 N N . ILE A 1 168 ? 25.067 -6.721 -47.003 1.00 80.75 168 ILE A N 1
ATOM 1381 C CA . ILE A 1 168 ? 24.127 -5.733 -46.471 1.00 80.75 168 ILE A CA 1
ATOM 1382 C C . ILE A 1 168 ? 24.745 -4.354 -46.665 1.00 80.75 168 ILE A C 1
ATOM 1384 O O . ILE A 1 168 ? 25.893 -4.140 -46.270 1.00 80.75 168 ILE A O 1
ATOM 1388 N N . PHE A 1 169 ? 24.007 -3.437 -47.285 1.00 78.44 169 PHE A N 1
ATOM 1389 C CA . PHE A 1 169 ? 24.444 -2.056 -47.467 1.00 78.44 169 PHE A CA 1
ATOM 1390 C C . PHE A 1 169 ? 24.070 -1.228 -46.237 1.00 78.44 169 PHE A C 1
ATOM 1392 O O . PHE A 1 169 ? 22.960 -1.326 -45.720 1.00 78.44 169 PHE A O 1
ATOM 1399 N N . LEU A 1 170 ? 25.027 -0.437 -45.755 1.00 73.75 170 LEU A N 1
ATOM 1400 C CA . LEU A 1 170 ? 24.885 0.392 -44.554 1.00 73.75 170 LEU A CA 1
ATOM 1401 C C . LEU A 1 170 ? 24.622 1.870 -44.882 1.00 73.75 170 LEU A C 1
ATOM 1403 O O . LEU A 1 170 ? 24.356 2.654 -43.977 1.00 73.75 170 LEU A O 1
ATOM 1407 N N . GLY A 1 171 ? 24.713 2.246 -46.161 1.00 68.56 171 GLY A N 1
ATOM 1408 C CA . GLY A 1 171 ? 24.561 3.617 -46.646 1.00 68.56 171 GLY A CA 1
ATOM 1409 C C . GLY A 1 171 ? 25.672 4.040 -47.612 1.00 68.56 171 GLY A C 1
ATOM 1410 O O . GLY A 1 171 ? 26.622 3.295 -47.886 1.00 68.56 171 GLY A O 1
ATOM 1411 N N . ARG A 1 172 ? 25.535 5.254 -48.146 1.00 66.19 172 ARG A N 1
ATOM 1412 C CA . ARG A 1 172 ? 26.532 5.962 -48.961 1.00 66.19 172 ARG A CA 1
ATOM 1413 C C . ARG A 1 172 ? 26.930 7.243 -48.234 1.00 66.19 172 ARG A C 1
ATOM 1415 O O . ARG A 1 172 ? 26.054 7.872 -47.647 1.00 66.19 172 ARG A O 1
ATOM 1422 N N . ASP A 1 173 ? 28.219 7.575 -48.281 1.00 56.12 173 ASP A N 1
ATOM 1423 C CA . ASP A 1 173 ? 28.671 8.958 -48.048 1.00 56.12 173 ASP A CA 1
ATOM 1424 C C . ASP A 1 173 ? 28.156 9.870 -49.171 1.00 56.12 173 ASP A C 1
ATOM 1426 O O . ASP A 1 173 ? 28.185 9.416 -50.344 1.00 56.12 173 ASP A O 1
#

Foldseek 3Di:
DDDDPVVLVVLVVVQVVCCVPPVDHDDSPDPCSSVVVVVVVVVVVVVVVVVVVVVVVVVVVVVVDPPDDDDPDPPCVVVVVVVVVVVCVVVVVVVVVVVVVVVVVVVVVVVVVVVVVVVVVVVVVVVVVVQWDADPQQWIKHKAFQDDPPVPPPAPAKDAPDPGIIIGTPDGD

pLDDT: mean 76.29, std 10.21, range [46.41, 95.12]

Organism: NCBI:txid688867